Protein AF-A0AA40JQF4-F1 (afdb_mo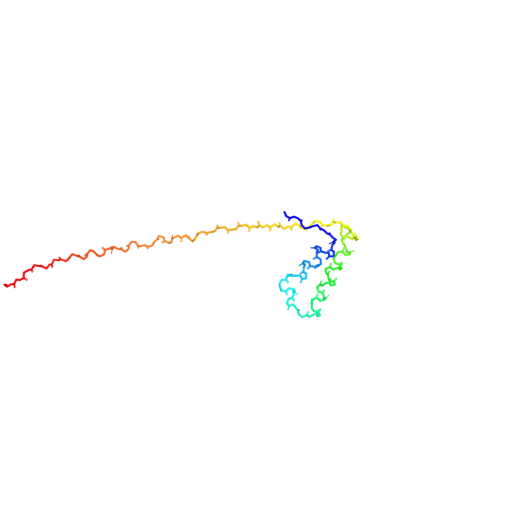nomer_lite)

Sequence (86 aa):
NSHVGTAEQVVVKRTLSVSFIAGLPADRRAQVERQVRALIARTPELTGDGAVAFPYETSMYAYRKARREGAALPCLTASGSSALPA

Structure (mmCIF, N/CA/C/O backbone):
data_AF-A0AA40JQF4-F1
#
_entry.id   AF-A0AA40JQF4-F1
#
loop_
_atom_site.group_PDB
_atom_site.id
_atom_site.type_symbol
_atom_site.label_atom_id
_atom_site.label_alt_id
_atom_site.label_comp_id
_atom_site.label_asym_id
_atom_site.label_entity_id
_atom_site.label_seq_id
_atom_site.pdbx_PDB_ins_code
_atom_site.Cartn_x
_atom_site.Cartn_y
_atom_site.Cartn_z
_atom_site.occupancy
_atom_site.B_iso_or_equiv
_atom_site.auth_seq_id
_atom_site.auth_comp_id
_atom_site.auth_asym_id
_atom_site.auth_atom_id
_atom_site.pdbx_PDB_model_num
ATOM 1 N N . ASN A 1 1 ? 3.786 14.449 11.024 1.00 66.00 1 ASN A N 1
ATOM 2 C CA . ASN A 1 1 ? 3.337 14.519 9.618 1.00 66.00 1 ASN A CA 1
ATOM 3 C C . ASN A 1 1 ? 2.510 13.269 9.360 1.00 66.00 1 ASN A C 1
ATOM 5 O O . ASN A 1 1 ? 3.083 12.223 9.089 1.00 66.00 1 ASN A O 1
ATOM 9 N N . SER A 1 2 ? 1.201 13.340 9.595 1.00 76.56 2 SER A N 1
ATOM 10 C CA . SER A 1 2 ? 0.313 12.176 9.510 1.00 76.56 2 SER A CA 1
ATOM 11 C C . SER A 1 2 ? -0.558 12.319 8.274 1.00 76.56 2 SER A C 1
ATOM 13 O O . SER A 1 2 ? -1.223 13.340 8.106 1.00 76.56 2 SER A O 1
ATOM 15 N N . HIS A 1 3 ? -0.544 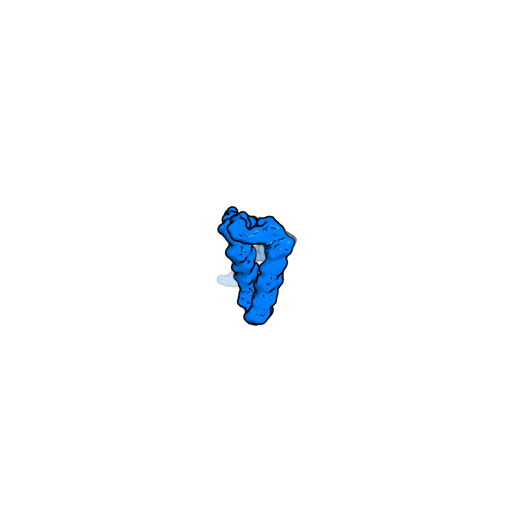11.316 7.400 1.00 87.38 3 HIS A N 1
ATOM 16 C CA . HIS A 1 3 ? -1.424 11.303 6.238 1.00 87.38 3 HIS A CA 1
ATOM 17 C C . HIS A 1 3 ? -2.738 10.636 6.624 1.00 87.38 3 HIS A C 1
ATOM 19 O O . HIS A 1 3 ? -2.738 9.477 7.030 1.00 87.38 3 HIS A O 1
ATOM 25 N N . VAL A 1 4 ? -3.840 11.376 6.507 1.00 92.56 4 VAL A N 1
ATOM 26 C CA . VAL A 1 4 ? -5.178 10.906 6.879 1.00 92.56 4 VAL A CA 1
ATOM 27 C C . VAL A 1 4 ? -6.043 10.777 5.630 1.00 92.56 4 VAL A C 1
ATOM 29 O O . VAL A 1 4 ? -6.040 11.665 4.777 1.00 92.56 4 VAL A O 1
ATOM 32 N N . GLY A 1 5 ? -6.768 9.670 5.513 1.00 92.69 5 GLY A N 1
ATOM 33 C CA . GLY A 1 5 ? -7.697 9.395 4.417 1.00 92.69 5 GLY A CA 1
ATOM 34 C C . GLY A 1 5 ? -8.308 8.005 4.549 1.00 92.69 5 GLY A C 1
ATOM 35 O O . GLY A 1 5 ? -8.083 7.320 5.540 1.00 92.69 5 GLY A O 1
ATOM 36 N N . THR A 1 6 ? -9.068 7.571 3.552 1.00 94.31 6 THR A N 1
ATOM 37 C CA . THR A 1 6 ? -9.604 6.198 3.514 1.00 94.31 6 THR A CA 1
ATOM 38 C C . THR A 1 6 ? -8.478 5.166 3.417 1.00 94.31 6 THR A C 1
ATOM 40 O O . THR A 1 6 ? -7.393 5.468 2.906 1.00 94.31 6 THR A O 1
ATOM 43 N N . ALA A 1 7 ? -8.742 3.921 3.822 1.00 94.19 7 ALA A N 1
ATOM 44 C CA . ALA A 1 7 ? -7.784 2.822 3.670 1.00 94.19 7 ALA A CA 1
ATOM 45 C C . ALA A 1 7 ? -7.301 2.666 2.209 1.00 94.19 7 ALA A C 1
ATOM 47 O O . ALA A 1 7 ? -6.116 2.446 1.955 1.00 94.19 7 ALA A O 1
ATOM 48 N N . GLU A 1 8 ? -8.181 2.890 1.230 1.00 94.31 8 GLU A N 1
ATOM 49 C CA . GLU A 1 8 ? -7.821 2.893 -0.193 1.00 94.31 8 GLU A CA 1
ATOM 50 C C . GLU A 1 8 ? -6.817 4.016 -0.537 1.00 94.31 8 GLU A C 1
ATOM 52 O O . GLU A 1 8 ? -5.839 3.805 -1.257 1.00 94.31 8 GLU A O 1
ATOM 57 N N . GLN A 1 9 ? -7.010 5.225 -0.002 1.00 93.62 9 GLN A N 1
ATOM 58 C CA . GLN A 1 9 ? -6.130 6.368 -0.269 1.00 93.62 9 GL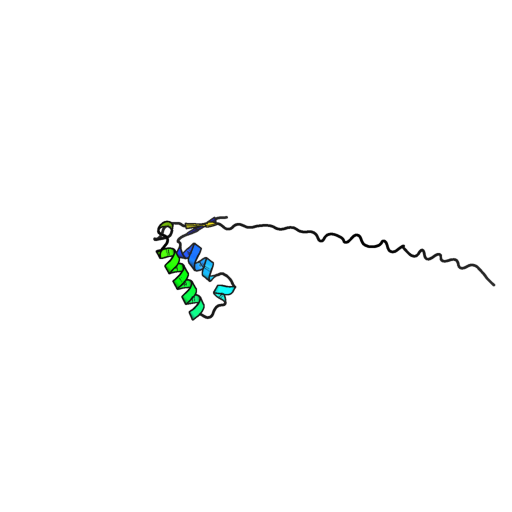N A CA 1
ATOM 59 C C . GLN A 1 9 ? -4.772 6.261 0.430 1.00 93.62 9 GLN A C 1
ATOM 61 O O . GLN A 1 9 ? -3.751 6.577 -0.184 1.00 93.62 9 GLN A O 1
ATOM 66 N N . VAL A 1 10 ? -4.751 5.877 1.709 1.00 93.94 10 VAL A N 1
ATOM 67 C CA . VAL A 1 10 ? -3.533 5.952 2.531 1.00 93.94 10 VAL A CA 1
ATOM 68 C C . VAL A 1 10 ? -2.774 4.637 2.639 1.00 93.94 10 VAL A C 1
ATOM 70 O O . VAL A 1 10 ? -1.569 4.678 2.858 1.00 93.94 10 VAL A O 1
ATOM 73 N N . VAL A 1 11 ? -3.423 3.490 2.422 1.00 94.25 11 VAL A N 1
ATOM 74 C CA . VAL A 1 11 ? -2.756 2.181 2.405 1.00 94.25 11 VAL A CA 1
ATOM 75 C C . VAL A 1 11 ? -2.548 1.737 0.962 1.00 94.25 11 VAL A C 1
ATOM 77 O O . VAL A 1 11 ? -1.409 1.685 0.506 1.00 94.25 11 VAL A O 1
ATOM 80 N N . VAL A 1 12 ? -3.623 1.508 0.195 1.00 95.81 12 VAL A N 1
ATOM 81 C CA . VAL A 1 12 ? -3.517 0.899 -1.148 1.00 95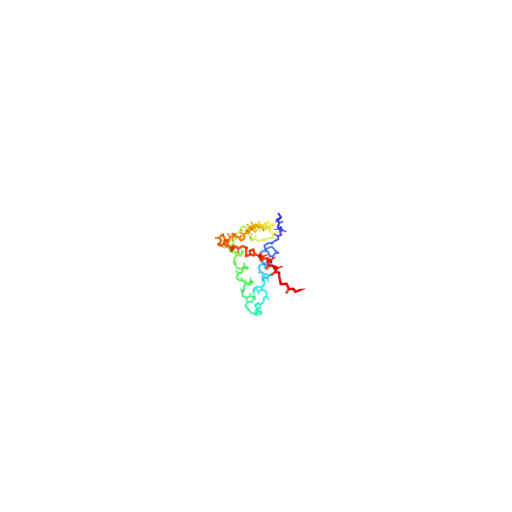.81 12 VAL A CA 1
ATOM 82 C C . VAL A 1 12 ? -2.682 1.760 -2.094 1.00 95.81 12 VAL A C 1
ATOM 84 O O . VAL A 1 12 ? -1.655 1.302 -2.599 1.00 95.81 12 VAL A O 1
ATOM 87 N N . LYS A 1 13 ? -3.055 3.029 -2.305 1.00 95.69 13 LYS A N 1
ATOM 88 C CA . LYS A 1 13 ? -2.317 3.907 -3.234 1.00 95.69 13 LYS A CA 1
ATOM 89 C C . LYS A 1 13 ? -0.865 4.126 -2.808 1.00 95.69 13 LYS A C 1
ATOM 91 O O . LYS A 1 13 ? 0.012 4.194 -3.667 1.00 95.69 13 LYS A O 1
ATOM 96 N N . ARG A 1 14 ? -0.592 4.209 -1.501 1.00 95.06 14 ARG A N 1
ATOM 97 C CA . ARG A 1 14 ? 0.773 4.393 -0.985 1.00 95.06 14 ARG A CA 1
ATOM 98 C C . ARG A 1 14 ? 1.622 3.149 -1.202 1.00 95.06 14 ARG A C 1
ATOM 100 O O . ARG A 1 14 ? 2.721 3.278 -1.735 1.00 95.06 14 ARG A O 1
ATOM 107 N N . THR A 1 15 ? 1.101 1.960 -0.908 1.00 96.38 15 THR A N 1
ATOM 108 C CA . THR A 1 15 ? 1.784 0.695 -1.206 1.00 96.38 15 THR A CA 1
ATOM 109 C C . THR A 1 15 ? 2.084 0.566 -2.700 1.00 96.38 15 THR A C 1
ATOM 111 O O . THR A 1 15 ? 3.215 0.264 -3.067 1.00 96.38 15 THR A O 1
ATOM 114 N N . LEU A 1 16 ? 1.125 0.874 -3.580 1.00 97.62 16 LEU A N 1
ATOM 115 C CA . LEU A 1 16 ? 1.329 0.780 -5.032 1.00 97.62 16 LEU A CA 1
ATOM 116 C C . LEU A 1 16 ? 2.309 1.821 -5.596 1.00 97.62 16 LEU A C 1
ATOM 118 O O . LEU A 1 16 ? 2.863 1.606 -6.672 1.00 97.62 16 LEU A O 1
ATOM 122 N N . SER A 1 17 ? 2.545 2.923 -4.879 1.00 96.69 17 SER A N 1
ATOM 123 C CA . SER A 1 17 ? 3.523 3.952 -5.259 1.00 96.69 17 SER A CA 1
ATOM 124 C C . SER A 1 17 ? 4.971 3.626 -4.879 1.00 96.69 17 SER A C 1
ATOM 126 O O . SER A 1 17 ? 5.884 4.325 -5.318 1.00 96.69 17 SER A O 1
ATOM 128 N N . VAL A 1 18 ? 5.208 2.582 -4.075 1.00 96.81 18 VAL A N 1
ATOM 129 C CA . VAL A 1 18 ? 6.568 2.172 -3.701 1.00 96.81 18 VAL A CA 1
ATOM 130 C C . VAL A 1 18 ? 7.319 1.738 -4.958 1.00 96.81 18 VAL A C 1
ATOM 132 O O . VAL A 1 18 ? 6.816 0.919 -5.722 1.00 96.81 18 VAL A O 1
ATOM 135 N N . SER A 1 19 ? 8.525 2.268 -5.171 1.00 97.56 19 SER A N 1
ATOM 136 C CA . SER A 1 19 ? 9.248 2.180 -6.451 1.00 97.56 19 SER A CA 1
ATOM 137 C C . SER A 1 19 ? 9.346 0.764 -7.028 1.00 97.56 19 SER A C 1
ATOM 139 O O . SER A 1 19 ? 9.076 0.564 -8.211 1.00 97.56 19 SER A O 1
ATOM 141 N N . PHE A 1 20 ? 9.663 -0.236 -6.206 1.00 97.19 20 PHE A N 1
ATOM 142 C CA . PHE A 1 20 ? 9.768 -1.621 -6.670 1.00 97.19 20 PHE A CA 1
ATOM 143 C C . PHE A 1 20 ? 8.411 -2.280 -6.955 1.00 97.19 20 PHE A C 1
ATOM 145 O O . PHE A 1 20 ? 8.360 -3.189 -7.773 1.00 97.19 20 PHE A O 1
ATOM 152 N N . ILE A 1 21 ? 7.318 -1.828 -6.327 1.00 97.50 21 ILE A N 1
ATOM 153 C CA . ILE A 1 21 ? 5.948 -2.284 -6.624 1.00 97.50 21 ILE A CA 1
ATOM 154 C C . ILE A 1 21 ? 5.439 -1.598 -7.894 1.00 97.50 21 ILE A C 1
ATOM 156 O O . ILE A 1 21 ? 4.856 -2.247 -8.761 1.00 97.50 21 ILE A O 1
ATOM 160 N N . ALA A 1 22 ? 5.695 -0.296 -8.028 1.00 97.94 22 ALA A N 1
ATOM 161 C CA . ALA A 1 22 ? 5.328 0.492 -9.197 1.00 97.94 22 ALA A CA 1
ATOM 162 C C . ALA A 1 22 ? 6.018 -0.009 -10.477 1.00 97.94 22 ALA A C 1
ATOM 164 O O . ALA A 1 22 ? 5.408 0.041 -11.544 1.00 97.94 22 ALA A O 1
ATOM 165 N N . GLY A 1 23 ? 7.251 -0.517 -10.362 1.00 98.06 23 GLY A N 1
ATOM 166 C CA . GLY A 1 23 ? 8.021 -1.105 -11.461 1.00 98.06 23 GLY A CA 1
ATOM 167 C C . GLY A 1 23 ? 7.662 -2.552 -11.824 1.00 98.06 23 GLY A C 1
ATOM 168 O O . GLY A 1 23 ? 8.265 -3.102 -12.743 1.00 98.06 23 GLY A O 1
ATOM 169 N N . LEU A 1 24 ? 6.717 -3.195 -11.126 1.00 98.50 24 LEU A N 1
ATOM 170 C CA . LEU A 1 24 ? 6.283 -4.552 -11.466 1.00 98.50 24 LEU A CA 1
ATOM 171 C C . LEU A 1 24 ? 5.503 -4.588 -12.794 1.00 98.50 24 LEU A C 1
ATOM 173 O O . LEU A 1 24 ? 4.771 -3.644 -13.106 1.00 98.50 24 LEU A O 1
ATOM 177 N N . PRO A 1 25 ? 5.546 -5.721 -13.524 1.00 98.44 25 PRO A N 1
ATOM 178 C CA . PRO A 1 25 ? 4.574 -6.020 -14.570 1.00 98.44 25 PRO A CA 1
ATOM 179 C C . PRO A 1 25 ? 3.129 -5.863 -14.071 1.00 98.44 25 PRO A C 1
ATOM 181 O O . PRO A 1 25 ? 2.833 -6.099 -12.895 1.00 98.44 25 PRO A O 1
ATOM 184 N N . ALA A 1 26 ? 2.217 -5.461 -14.960 1.00 97.94 26 ALA A N 1
ATOM 185 C CA . ALA A 1 26 ? 0.855 -5.072 -14.584 1.00 97.94 26 ALA A CA 1
ATOM 186 C C . ALA A 1 26 ? 0.075 -6.181 -13.852 1.00 97.94 26 ALA A C 1
ATOM 188 O O . ALA A 1 26 ? -0.648 -5.896 -12.898 1.00 97.94 26 ALA A O 1
ATOM 189 N N . ASP A 1 27 ? 0.257 -7.441 -14.247 1.00 98.19 27 ASP A N 1
ATOM 190 C CA . ASP A 1 27 ? -0.342 -8.621 -13.616 1.00 98.19 27 ASP A CA 1
ATOM 191 C C . ASP A 1 27 ? 0.150 -8.812 -12.173 1.00 98.19 27 ASP A C 1
ATOM 193 O O . ASP A 1 27 ? -0.645 -9.053 -11.258 1.00 98.19 27 ASP A O 1
ATOM 197 N N . ARG A 1 28 ? 1.456 -8.627 -11.947 1.00 98.38 28 ARG A N 1
ATOM 198 C CA . ARG A 1 28 ? 2.082 -8.707 -10.623 1.00 98.38 28 ARG A CA 1
ATOM 199 C C . ARG A 1 28 ? 1.661 -7.536 -9.744 1.00 98.38 28 ARG A C 1
ATOM 201 O O . ARG A 1 28 ? 1.328 -7.749 -8.580 1.00 98.38 28 ARG A O 1
ATOM 208 N N . ARG A 1 29 ? 1.585 -6.322 -10.295 1.00 98.38 29 ARG A N 1
ATOM 209 C CA . ARG A 1 29 ? 1.081 -5.144 -9.573 1.00 98.38 29 ARG A CA 1
ATOM 210 C C . ARG A 1 29 ? -0.385 -5.316 -9.167 1.00 98.38 29 ARG A C 1
ATOM 212 O O . ARG A 1 29 ? -0.729 -5.059 -8.017 1.00 98.38 29 ARG A O 1
ATOM 219 N N . ALA A 1 30 ? -1.227 -5.829 -10.066 1.00 98.31 30 ALA A N 1
ATOM 220 C CA . ALA A 1 30 ? -2.631 -6.125 -9.778 1.00 98.31 30 ALA A CA 1
ATOM 221 C C . ALA A 1 30 ? -2.793 -7.230 -8.719 1.00 98.31 30 ALA A C 1
ATOM 223 O O . ALA A 1 30 ? -3.728 -7.196 -7.919 1.00 98.31 30 ALA A O 1
ATOM 224 N N . GLN A 1 31 ? -1.884 -8.209 -8.679 1.00 98.44 31 GLN A N 1
ATOM 225 C CA . GLN A 1 31 ? -1.859 -9.210 -7.612 1.00 98.44 31 GLN A CA 1
ATOM 226 C C . GLN A 1 31 ? -1.563 -8.577 -6.246 1.00 98.44 31 GLN A C 1
ATOM 228 O O . GLN A 1 31 ? -2.268 -8.888 -5.286 1.00 98.44 31 GLN A O 1
ATOM 233 N N . VAL A 1 32 ? -0.581 -7.673 -6.160 1.00 98.31 32 VAL A N 1
ATOM 234 C CA . VAL A 1 32 ? -0.285 -6.928 -4.922 1.00 98.31 32 VAL A CA 1
ATOM 235 C C . VAL A 1 32 ? -1.503 -6.117 -4.484 1.00 98.31 32 VAL A C 1
ATOM 237 O O . VAL A 1 32 ? -1.922 -6.207 -3.335 1.00 98.31 32 VAL A O 1
ATOM 240 N N . GLU A 1 33 ? -2.130 -5.388 -5.407 1.00 98.38 33 GLU A N 1
ATOM 241 C CA . GLU A 1 33 ? -3.342 -4.607 -5.143 1.00 98.38 33 GLU A CA 1
ATOM 242 C C . GLU A 1 33 ? -4.470 -5.466 -4.542 1.00 98.38 33 GLU A C 1
ATOM 244 O O . GLU A 1 33 ? -5.036 -5.114 -3.504 1.00 98.38 33 GLU A O 1
ATOM 249 N N . ARG A 1 34 ? -4.752 -6.640 -5.127 1.00 98.44 34 ARG A N 1
ATOM 250 C CA . ARG A 1 34 ? -5.740 -7.591 -4.583 1.00 98.44 34 ARG A CA 1
ATOM 251 C C . ARG A 1 34 ? -5.368 -8.085 -3.188 1.00 98.44 34 ARG A C 1
ATOM 253 O O . ARG A 1 34 ? -6.240 -8.179 -2.329 1.00 98.44 34 ARG A O 1
ATOM 260 N N . GLN A 1 35 ? -4.098 -8.408 -2.956 1.00 98.31 35 GLN A N 1
ATOM 261 C CA . GLN A 1 35 ? -3.627 -8.895 -1.658 1.00 98.31 35 GLN A CA 1
ATOM 262 C C . GLN A 1 35 ? -3.767 -7.836 -0.563 1.00 98.31 35 GLN A C 1
ATOM 264 O O . GLN A 1 35 ? -4.221 -8.162 0.534 1.00 98.31 35 GLN A O 1
ATOM 269 N N . VAL A 1 36 ? -3.440 -6.577 -0.866 1.00 97.19 36 VAL A N 1
ATOM 270 C CA . VAL A 1 36 ? -3.595 -5.460 0.074 1.00 97.19 36 VAL A CA 1
ATOM 271 C C . VAL A 1 36 ? -5.073 -5.221 0.384 1.00 97.19 36 VAL A C 1
ATOM 273 O O . VAL A 1 36 ? -5.435 -5.131 1.554 1.00 97.19 36 VAL A O 1
ATOM 276 N N . ARG A 1 37 ? -5.959 -5.206 -0.621 1.00 96.75 37 ARG A N 1
ATOM 277 C CA . ARG A 1 37 ? -7.406 -5.068 -0.370 1.00 96.75 37 ARG A CA 1
ATOM 278 C C . ARG A 1 37 ? -7.982 -6.233 0.431 1.00 96.75 37 ARG A C 1
ATOM 280 O O . ARG A 1 37 ? -8.788 -6.013 1.327 1.00 96.75 37 ARG A O 1
ATOM 287 N N . ALA A 1 38 ? -7.536 -7.460 0.165 1.00 96.88 38 ALA A N 1
ATOM 288 C CA . ALA A 1 38 ? -7.936 -8.622 0.954 1.00 96.88 38 ALA A CA 1
ATOM 289 C C . ALA A 1 38 ? -7.445 -8.535 2.408 1.00 96.88 38 ALA A C 1
ATOM 291 O O . ALA A 1 38 ? -8.114 -9.029 3.309 1.00 96.88 38 ALA A O 1
ATOM 292 N N . LEU A 1 39 ? -6.279 -7.929 2.657 1.00 95.75 39 LEU A N 1
ATOM 293 C CA . LEU A 1 39 ? -5.816 -7.642 4.012 1.00 95.75 39 LEU A CA 1
ATOM 294 C C . LEU A 1 39 ? -6.730 -6.622 4.699 1.00 95.75 39 LEU A C 1
ATOM 296 O O . LEU A 1 39 ? -7.222 -6.926 5.777 1.00 95.75 39 LEU A O 1
ATOM 300 N N . ILE A 1 40 ? -7.029 -5.494 4.046 1.00 94.69 40 ILE A N 1
ATOM 301 C CA . ILE A 1 40 ? -7.937 -4.459 4.575 1.00 94.69 40 ILE A CA 1
ATOM 302 C C . ILE A 1 40 ? -9.306 -5.053 4.928 1.00 94.69 40 ILE A C 1
ATOM 304 O O . ILE A 1 40 ? -9.800 -4.832 6.025 1.00 94.69 40 ILE A O 1
ATOM 308 N N . ALA A 1 41 ? -9.884 -5.873 4.046 1.00 93.94 41 ALA A N 1
ATOM 309 C CA . ALA A 1 41 ? -11.182 -6.512 4.278 1.00 93.94 41 ALA A CA 1
ATOM 310 C C . ALA A 1 41 ? -11.198 -7.488 5.472 1.00 93.94 41 ALA A C 1
ATOM 312 O O . ALA A 1 41 ? -12.262 -7.798 5.998 1.00 93.94 41 ALA A O 1
ATOM 313 N N . ARG A 1 42 ? -10.032 -7.996 5.893 1.00 95.19 42 ARG A N 1
ATOM 314 C CA . ARG A 1 42 ? -9.876 -8.861 7.076 1.00 95.19 42 ARG A CA 1
ATOM 315 C C . ARG A 1 42 ? -9.513 -8.079 8.340 1.00 95.19 42 ARG A C 1
ATOM 317 O O . ARG A 1 42 ? -9.346 -8.696 9.387 1.00 95.19 42 ARG A O 1
ATOM 324 N N . THR A 1 43 ? -9.376 -6.759 8.250 1.00 94.12 43 THR A N 1
ATOM 325 C CA . THR A 1 43 ? -9.046 -5.866 9.363 1.00 94.12 43 THR A CA 1
ATOM 326 C C . THR A 1 43 ? -10.260 -4.976 9.647 1.00 94.12 43 THR A C 1
ATOM 328 O O . THR A 1 43 ? -10.470 -3.985 8.939 1.00 94.12 43 THR A O 1
ATOM 331 N N . PRO A 1 44 ? -11.096 -5.321 10.645 1.00 88.88 44 PRO A N 1
ATOM 332 C CA . PRO A 1 44 ? -12.339 -4.604 10.934 1.00 88.88 44 PRO A CA 1
ATOM 333 C C . PRO A 1 44 ? -12.143 -3.100 11.150 1.00 88.88 44 PRO A C 1
ATOM 335 O O . PRO A 1 44 ? -12.957 -2.303 10.697 1.00 88.88 44 PRO A O 1
ATOM 338 N N . GLU A 1 45 ? -11.029 -2.702 11.762 1.00 88.31 45 GLU A N 1
ATOM 339 C CA . GLU A 1 45 ? -10.677 -1.310 12.064 1.00 88.31 45 GLU A CA 1
ATOM 340 C C . GLU A 1 45 ? -10.399 -0.472 10.807 1.00 88.31 45 GLU A C 1
ATOM 342 O O . GLU A 1 45 ? -10.422 0.755 10.856 1.00 88.31 45 GLU A O 1
ATOM 347 N N . LEU A 1 46 ? -10.119 -1.132 9.681 1.00 87.56 46 LEU A N 1
ATOM 348 C CA . LEU A 1 46 ? -9.836 -0.512 8.386 1.00 87.56 46 LEU A CA 1
ATOM 349 C C . LEU A 1 46 ? -10.980 -0.704 7.382 1.00 87.56 46 LEU A C 1
ATOM 351 O O . LEU A 1 46 ? -10.876 -0.246 6.244 1.00 87.56 46 LEU A O 1
ATOM 355 N N . THR A 1 47 ? -12.044 -1.408 7.771 1.00 77.81 47 THR A N 1
ATOM 356 C CA . THR A 1 47 ? -13.170 -1.718 6.890 1.00 77.81 47 THR A CA 1
ATOM 357 C C . THR A 1 47 ? -14.139 -0.531 6.829 1.00 77.81 47 THR A C 1
ATOM 359 O O . THR A 1 47 ? -14.536 0.012 7.857 1.00 77.81 47 THR A O 1
ATOM 362 N N . GLY A 1 48 ? -14.544 -0.139 5.616 1.00 75.75 48 GLY A N 1
ATOM 363 C CA . GLY A 1 48 ? -15.434 1.002 5.361 1.00 75.75 48 GLY A CA 1
ATOM 364 C C . GLY A 1 48 ? -14.696 2.298 5.000 1.00 75.75 48 GLY A C 1
ATOM 365 O O . GLY A 1 48 ? -13.488 2.302 4.770 1.00 75.75 48 GLY A O 1
ATOM 366 N N . ASP A 1 49 ? -15.428 3.412 4.957 1.00 73.31 49 ASP A N 1
ATOM 367 C CA . ASP A 1 49 ? -14.905 4.732 4.553 1.00 73.31 49 ASP A CA 1
ATOM 368 C C . ASP A 1 49 ? -14.329 5.547 5.728 1.00 73.31 49 ASP A C 1
ATOM 370 O O . ASP A 1 49 ? -14.252 6.777 5.687 1.00 73.31 49 ASP A O 1
ATOM 374 N N . GLY A 1 50 ? -13.927 4.862 6.802 1.00 82.94 50 GLY A N 1
ATOM 375 C CA . GLY A 1 50 ? -13.334 5.480 7.984 1.00 82.94 50 GLY A CA 1
ATOM 376 C C . GLY A 1 50 ? -12.015 6.195 7.679 1.00 82.94 50 GLY A C 1
ATOM 377 O O . GLY A 1 50 ? -11.234 5.783 6.817 1.00 82.94 50 GLY A O 1
ATOM 378 N N . ALA A 1 51 ? -11.753 7.279 8.411 1.00 89.38 51 ALA A N 1
ATOM 379 C CA . ALA A 1 51 ? -10.489 7.996 8.321 1.00 89.38 51 ALA A CA 1
ATOM 380 C C . ALA A 1 51 ? -9.374 7.205 9.023 1.00 89.38 51 ALA A C 1
ATOM 382 O O . ALA A 1 51 ? -9.412 6.986 10.232 1.00 89.38 51 ALA A O 1
ATOM 383 N N . VAL A 1 52 ? -8.356 6.819 8.261 1.00 91.88 52 VAL A N 1
ATOM 384 C CA . VAL A 1 52 ? -7.170 6.098 8.721 1.00 91.88 52 VAL A CA 1
ATOM 385 C C . VAL A 1 52 ? -5.988 7.058 8.739 1.00 91.88 52 VAL A C 1
ATOM 387 O O . VAL A 1 52 ? -5.691 7.709 7.736 1.00 91.88 52 VAL A O 1
ATOM 390 N N . ALA A 1 53 ? -5.295 7.136 9.874 1.00 90.81 53 ALA A N 1
ATOM 391 C CA . ALA A 1 53 ? -4.037 7.862 9.992 1.00 90.81 53 ALA A CA 1
ATOM 392 C C . ALA A 1 53 ? -2.861 6.924 9.692 1.00 90.81 53 ALA A C 1
ATOM 394 O O . ALA A 1 53 ? -2.648 5.942 10.400 1.00 90.81 53 ALA A O 1
ATOM 395 N N . PHE A 1 54 ? -2.080 7.241 8.661 1.00 88.81 54 PHE A N 1
ATOM 396 C CA . PHE A 1 54 ? -0.871 6.508 8.296 1.00 88.81 54 PHE A CA 1
ATOM 397 C C . PHE A 1 54 ? 0.376 7.312 8.715 1.00 88.81 54 PHE A C 1
ATOM 399 O O . PHE A 1 54 ? 0.666 8.352 8.100 1.00 88.81 54 PHE A O 1
ATOM 406 N N . PRO A 1 55 ? 1.091 6.897 9.779 1.00 87.50 55 PRO A N 1
ATOM 407 C CA . PRO A 1 55 ? 2.238 7.635 10.294 1.00 87.50 55 PRO A CA 1
ATOM 408 C C . PRO A 1 55 ? 3.459 7.473 9.382 1.00 87.50 55 PRO A C 1
ATOM 410 O O . PRO A 1 55 ? 3.758 6.384 8.901 1.00 87.50 55 PRO A O 1
ATOM 413 N N . TYR A 1 56 ? 4.181 8.572 9.165 1.00 86.06 56 TYR A N 1
ATOM 414 C CA . TYR A 1 56 ? 5.518 8.553 8.575 1.00 86.06 56 TYR A CA 1
ATOM 415 C C . TYR A 1 56 ? 6.538 8.866 9.663 1.00 86.06 56 TYR A C 1
ATOM 417 O O . TYR A 1 56 ? 6.547 9.973 10.208 1.00 86.06 56 TYR A O 1
ATOM 425 N N . GLU A 1 57 ? 7.400 7.896 9.947 1.00 90.69 57 GLU A N 1
ATOM 426 C CA . GLU A 1 57 ? 8.533 8.058 10.849 1.00 90.69 57 GLU A CA 1
ATOM 427 C C . GLU A 1 57 ? 9.810 8.245 10.032 1.00 90.69 57 GLU A C 1
ATOM 429 O O . GLU A 1 57 ? 10.134 7.447 9.152 1.00 90.69 57 GLU A O 1
ATOM 434 N N . THR A 1 58 ? 10.530 9.327 10.316 1.00 90.69 58 THR A N 1
ATOM 435 C CA . THR A 1 58 ? 11.801 9.639 9.665 1.00 90.69 58 THR A CA 1
ATOM 436 C C . THR A 1 58 ? 12.916 9.467 10.680 1.00 90.69 58 THR A C 1
ATOM 438 O O . THR A 1 58 ? 13.026 10.254 11.620 1.00 90.69 58 THR A O 1
ATOM 441 N N . SER A 1 59 ? 13.772 8.473 10.460 1.00 93.06 59 SER A N 1
ATOM 442 C CA . SER A 1 59 ? 14.997 8.289 11.237 1.00 93.06 59 SER A CA 1
ATOM 443 C C . SER A 1 59 ? 16.163 8.986 10.548 1.00 93.06 59 SER A C 1
ATOM 445 O O . SER A 1 59 ? 16.421 8.768 9.364 1.00 93.06 59 SER A O 1
ATOM 447 N N . MET A 1 60 ? 16.886 9.816 11.297 1.00 95.06 60 MET A N 1
ATOM 448 C CA . MET A 1 60 ? 18.097 10.479 10.825 1.00 95.06 60 MET A CA 1
ATOM 449 C C . MET A 1 60 ? 19.324 9.777 11.401 1.00 95.06 60 MET A C 1
ATOM 451 O O . MET A 1 60 ? 19.449 9.621 12.613 1.00 95.06 60 MET A O 1
ATOM 455 N N . TYR A 1 61 ? 20.257 9.416 10.525 1.00 93.81 61 TYR A N 1
ATOM 456 C CA . TYR A 1 61 ? 21.558 8.882 10.908 1.00 93.81 61 TYR A CA 1
ATOM 457 C C . TYR A 1 61 ? 22.642 9.833 10.418 1.00 93.81 61 TYR A C 1
ATOM 459 O O . TYR A 1 61 ? 22.707 10.159 9.235 1.00 93.81 61 TYR A O 1
ATOM 467 N N . ALA A 1 62 ? 23.504 10.265 11.332 1.00 94.75 62 ALA A N 1
ATOM 468 C CA . ALA A 1 62 ? 24.681 11.058 11.020 1.00 94.75 62 ALA A CA 1
ATOM 469 C C . ALA A 1 62 ? 25.914 10.296 11.495 1.00 94.75 62 ALA A C 1
ATOM 471 O O . ALA A 1 62 ? 26.000 9.887 12.651 1.00 94.75 62 ALA A O 1
ATOM 472 N N . TYR A 1 63 ? 26.874 10.101 10.600 1.00 93.12 63 TYR A N 1
ATOM 473 C CA . TYR A 1 63 ? 28.132 9.443 10.911 1.00 93.12 63 TYR A CA 1
ATOM 474 C C . TYR A 1 63 ? 29.287 10.246 10.329 1.00 93.12 63 TYR A C 1
ATOM 476 O O . TYR A 1 63 ? 29.185 10.868 9.273 1.00 93.12 63 TYR A O 1
ATOM 484 N N . ARG A 1 64 ? 30.419 10.208 11.026 1.00 93.94 64 ARG A N 1
ATOM 485 C CA . ARG A 1 64 ? 31.691 10.723 10.531 1.00 93.94 64 ARG A CA 1
ATOM 486 C C . ARG A 1 64 ? 32.654 9.557 10.452 1.00 93.94 64 ARG A C 1
ATOM 488 O O . ARG A 1 64 ? 32.778 8.794 11.407 1.00 93.94 64 ARG A O 1
ATOM 495 N N . LYS A 1 65 ? 33.354 9.428 9.326 1.00 90.44 65 LYS A N 1
ATOM 496 C CA . LYS A 1 65 ? 34.429 8.444 9.194 1.00 90.44 65 LYS A CA 1
ATOM 497 C C . LYS A 1 65 ? 35.454 8.686 10.305 1.00 90.44 65 LYS A C 1
ATOM 499 O O . LYS A 1 65 ? 35.997 9.787 10.405 1.00 90.44 65 LYS A O 1
ATOM 504 N N . ALA A 1 66 ? 35.717 7.670 11.126 1.00 82.81 66 ALA A N 1
ATOM 505 C CA . ALA A 1 66 ? 36.813 7.726 12.081 1.00 82.81 66 ALA A CA 1
ATOM 506 C C . ALA A 1 66 ? 38.117 7.917 11.300 1.00 82.81 66 ALA A C 1
ATOM 508 O O . ALA A 1 66 ? 38.406 7.177 10.351 1.00 82.81 66 ALA A O 1
ATOM 509 N N . ARG A 1 67 ? 38.887 8.944 11.661 1.00 81.12 67 ARG A N 1
ATOM 510 C CA . ARG A 1 67 ? 40.229 9.109 11.116 1.00 81.12 67 ARG A CA 1
ATOM 511 C C . ARG A 1 67 ? 41.033 7.910 11.606 1.00 81.12 67 ARG A C 1
ATOM 513 O O . ARG A 1 67 ? 41.087 7.668 12.807 1.00 81.12 67 ARG A O 1
ATOM 520 N N . ARG A 1 68 ? 41.621 7.139 10.691 1.00 73.88 68 ARG A N 1
ATOM 521 C CA . ARG A 1 68 ? 42.691 6.230 11.099 1.00 73.88 68 ARG A CA 1
ATOM 522 C C . ARG A 1 68 ? 43.850 7.115 11.550 1.00 73.88 68 ARG A C 1
ATOM 524 O O . ARG A 1 68 ? 44.421 7.818 10.721 1.00 73.88 68 ARG A O 1
ATOM 531 N N . GLU A 1 69 ? 44.148 7.115 12.843 1.00 67.19 69 GLU A N 1
ATOM 532 C CA . GLU A 1 69 ? 45.450 7.552 13.341 1.00 67.19 69 GLU A CA 1
ATOM 533 C C . GLU A 1 69 ? 46.455 6.506 12.837 1.00 67.19 69 GLU A C 1
ATOM 535 O O . GLU A 1 69 ? 46.396 5.338 13.218 1.00 67.19 69 GLU A O 1
ATOM 540 N N . GLY A 1 70 ? 47.291 6.878 11.872 1.00 61.94 70 GLY A N 1
ATOM 541 C CA . GLY A 1 70 ? 48.229 5.963 11.238 1.00 61.94 70 GLY A CA 1
ATOM 542 C C . GLY A 1 70 ? 49.418 6.728 10.690 1.00 61.94 70 GLY A C 1
ATOM 543 O O . GLY A 1 70 ? 49.299 7.357 9.646 1.00 61.94 70 GLY A O 1
ATOM 544 N N . ALA A 1 71 ? 50.528 6.625 11.423 1.00 59.25 71 ALA A N 1
ATOM 545 C CA . ALA A 1 71 ? 51.888 7.019 11.069 1.00 59.25 71 ALA A CA 1
ATOM 546 C C . ALA A 1 71 ? 52.074 8.489 10.659 1.00 59.25 71 ALA A C 1
ATOM 548 O O . ALA A 1 71 ? 51.877 8.880 9.510 1.00 59.25 71 ALA A O 1
ATOM 549 N N . ALA A 1 72 ? 52.568 9.291 11.605 1.00 52.69 72 ALA A N 1
ATOM 550 C CA . ALA A 1 72 ? 53.338 10.477 11.270 1.00 52.69 72 ALA A CA 1
ATOM 551 C C . ALA A 1 72 ? 54.462 10.072 10.298 1.00 52.69 72 ALA A C 1
ATOM 553 O O . ALA A 1 72 ? 55.416 9.399 10.682 1.00 52.69 72 ALA A O 1
ATOM 554 N N . LEU A 1 73 ? 54.331 10.456 9.030 1.00 58.44 73 LEU A N 1
ATOM 555 C CA . LEU A 1 73 ? 55.467 10.539 8.123 1.00 58.44 73 LEU A CA 1
ATOM 556 C C . LEU A 1 73 ? 56.308 11.726 8.613 1.00 58.44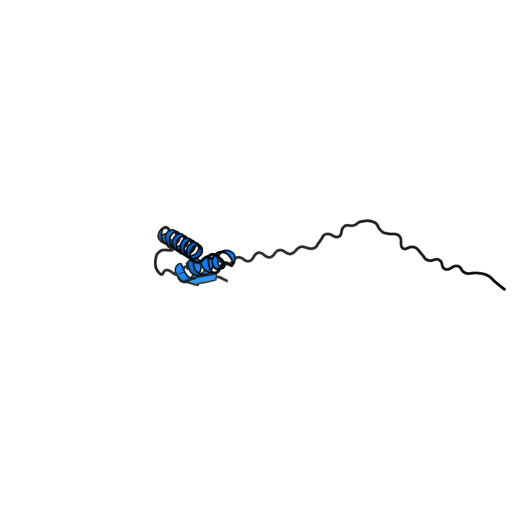 73 LEU A C 1
ATOM 558 O O . LEU A 1 73 ? 55.770 12.838 8.660 1.00 58.44 73 LEU A O 1
ATOM 562 N N . PRO A 1 74 ? 57.577 11.547 9.021 1.00 49.66 74 PRO A N 1
ATOM 563 C CA . PRO A 1 74 ? 58.407 12.691 9.344 1.00 49.66 74 PRO A CA 1
ATOM 564 C C . PRO A 1 74 ? 58.585 13.527 8.075 1.00 49.66 74 PRO A C 1
ATOM 566 O O . PRO A 1 74 ? 59.017 13.033 7.033 1.00 49.66 74 PRO A O 1
ATOM 569 N N . CYS A 1 75 ? 58.203 14.799 8.184 1.00 38.44 75 CYS A N 1
ATOM 570 C CA . CYS A 1 75 ? 58.559 15.855 7.251 1.00 38.44 75 CYS A CA 1
ATOM 571 C C . CYS A 1 75 ? 60.072 15.779 7.001 1.00 38.44 75 CYS A C 1
ATOM 573 O O . CYS A 1 75 ? 60.859 16.016 7.918 1.00 38.44 75 CYS A O 1
ATOM 575 N N . LEU A 1 76 ? 60.475 15.388 5.789 1.00 50.38 76 LEU A N 1
ATOM 576 C CA . LEU A 1 76 ? 61.873 15.418 5.385 1.00 50.38 76 LEU A CA 1
ATOM 577 C C . LEU A 1 76 ? 62.281 16.895 5.325 1.00 50.38 76 LEU A C 1
ATOM 579 O O . LEU A 1 76 ? 61.853 17.633 4.437 1.00 50.38 76 LEU A O 1
ATOM 583 N N . THR A 1 77 ? 63.064 17.347 6.299 1.00 44.81 77 THR A N 1
ATOM 584 C CA . THR A 1 77 ? 63.690 18.664 6.270 1.00 44.81 77 THR A CA 1
ATOM 585 C C . THR A 1 77 ? 64.685 18.692 5.110 1.00 44.81 77 THR A C 1
ATOM 587 O O . THR A 1 77 ? 65.748 18.078 5.159 1.00 44.81 77 THR A O 1
ATOM 590 N N . ALA A 1 78 ? 64.346 19.398 4.032 1.00 46.22 78 ALA A N 1
ATOM 591 C CA . ALA A 1 78 ? 65.310 19.732 2.992 1.00 46.22 78 ALA A CA 1
ATOM 592 C C . ALA A 1 78 ? 66.270 20.799 3.547 1.00 46.22 78 ALA A C 1
ATOM 594 O O . ALA A 1 78 ? 66.017 21.998 3.454 1.00 46.22 78 ALA A O 1
ATOM 595 N N . SER A 1 79 ? 67.358 20.352 4.179 1.00 48.72 79 SER A N 1
ATOM 596 C CA . SER A 1 79 ? 68.505 21.198 4.505 1.00 48.72 79 SER A CA 1
ATOM 597 C C . SER A 1 79 ? 69.268 21.487 3.212 1.00 48.72 79 SER A C 1
ATOM 599 O O . SER A 1 79 ? 70.090 20.690 2.763 1.00 48.72 79 SER A O 1
ATOM 601 N N . GLY A 1 80 ? 68.944 22.607 2.567 1.00 45.84 80 GLY A N 1
ATOM 602 C CA . GLY A 1 80 ? 69.728 23.157 1.466 1.00 45.84 80 GLY A CA 1
ATOM 603 C C . GLY A 1 80 ? 71.007 23.795 2.000 1.00 45.84 80 GLY A C 1
ATOM 604 O O . GLY A 1 80 ? 71.055 25.004 2.195 1.00 45.84 80 GLY A O 1
ATOM 605 N N . SER A 1 81 ? 72.033 22.981 2.250 1.00 53.47 81 SER A N 1
ATOM 606 C CA . SER A 1 81 ? 73.412 23.448 2.391 1.00 53.47 81 SER A CA 1
ATOM 607 C C . SER A 1 81 ? 74.074 23.385 1.018 1.00 53.47 81 SER A C 1
ATOM 609 O O . SER A 1 81 ? 74.340 22.302 0.502 1.00 53.47 81 SER A O 1
ATOM 611 N N . SER A 1 82 ? 74.311 24.543 0.409 1.00 48.94 82 SER A N 1
ATOM 612 C CA . SER A 1 82 ? 75.211 24.677 -0.735 1.00 48.94 82 SER A CA 1
ATOM 613 C C . SER A 1 82 ? 76.220 25.760 -0.395 1.00 48.94 82 SER A C 1
ATOM 615 O O . SER A 1 82 ? 75.961 26.950 -0.571 1.00 48.94 82 SER A O 1
ATOM 617 N N . ALA A 1 83 ? 77.363 25.320 0.119 1.00 45.72 83 ALA A N 1
ATOM 618 C CA . ALA A 1 83 ? 78.573 26.110 0.214 1.00 45.72 83 ALA A CA 1
ATOM 619 C C . ALA A 1 83 ? 79.560 25.666 -0.881 1.00 45.72 83 ALA A C 1
ATOM 621 O O . ALA A 1 83 ? 79.730 24.463 -1.083 1.00 45.72 83 ALA A O 1
ATOM 622 N N . LEU A 1 84 ? 80.261 26.669 -1.441 1.00 38.75 84 LEU A N 1
ATOM 623 C CA . LEU A 1 84 ? 81.611 26.641 -2.051 1.00 38.75 84 LEU A CA 1
ATOM 624 C C . LEU A 1 84 ? 81.728 26.266 -3.559 1.00 38.75 84 LEU A C 1
ATOM 626 O O . LEU A 1 84 ? 80.829 25.638 -4.106 1.00 38.75 84 LEU A O 1
ATOM 630 N N . PRO A 1 85 ? 82.856 26.586 -4.240 1.00 49.31 85 PRO A N 1
ATOM 631 C CA . PRO A 1 85 ? 83.321 27.943 -4.594 1.00 49.31 85 PRO A CA 1
ATOM 632 C C . PRO A 1 85 ? 83.917 28.028 -6.031 1.00 49.31 85 PRO A C 1
ATOM 634 O O . PRO A 1 85 ? 84.171 27.005 -6.663 1.00 49.31 85 PRO A O 1
ATOM 637 N N . ALA A 1 86 ? 84.223 29.242 -6.505 1.00 40.31 86 ALA A N 1
ATOM 638 C CA . ALA A 1 86 ? 85.430 29.591 -7.279 1.00 40.31 86 ALA A CA 1
ATOM 639 C C . ALA A 1 86 ? 85.560 31.118 -7.357 1.00 40.31 86 ALA A C 1
ATOM 641 O O . ALA A 1 86 ? 84.530 31.769 -7.645 1.00 40.31 86 ALA A O 1
#

pLDDT: mean 83.36, std 18.62, range [38.44, 98.5]

Secondary structure (DSSP, 8-state):
-EEEE-HIIIIIHHHHHSHHHHTS-HHHHHHHHHHHHHHHHT-GGGSSS--EEEE---------PPP-------------------

Foldseek 3Di:
DKDKFACCVQPLVVVCPDPVLVPDDPVSNVVVSVVSVVVLVVPPVRPDGDIDIDDDDDDDDDDDPD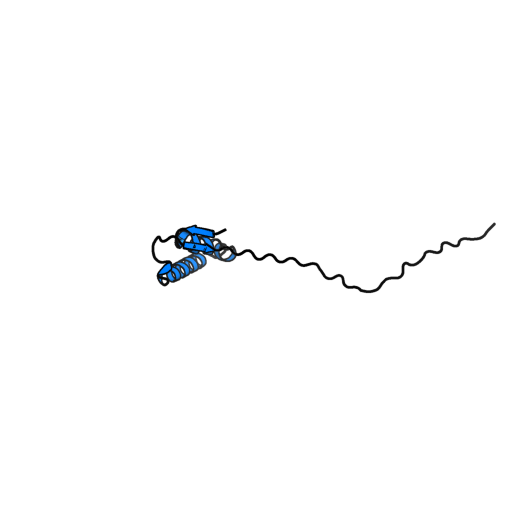DPPDDDPPDPPPPPDDDDDD

Organism: Staphylococcus aureus (NCBI:txid1280)

Radius of gyration: 31.36 Å; chains: 1; bounding box: 101×39×28 Å